Protein AF-A0A699XAB6-F1 (afdb_monomer_lite)

Secondary structure (DSSP, 8-state):
-HHHHHHHSTT-------S---SS-GGGTT--HHHHHHHHHHHHHHHHHHHHHH-TTPPP-----THHHHHTT--

Radius of gyration: 13.82 Å; chains: 1; bounding box: 28×23×37 Å

Structure (mmCIF, N/CA/C/O backbone):
data_AF-A0A699XAB6-F1
#
_entry.id   AF-A0A699XAB6-F1
#
loop_
_atom_site.group_PDB
_atom_site.id
_atom_site.type_symbol
_atom_site.label_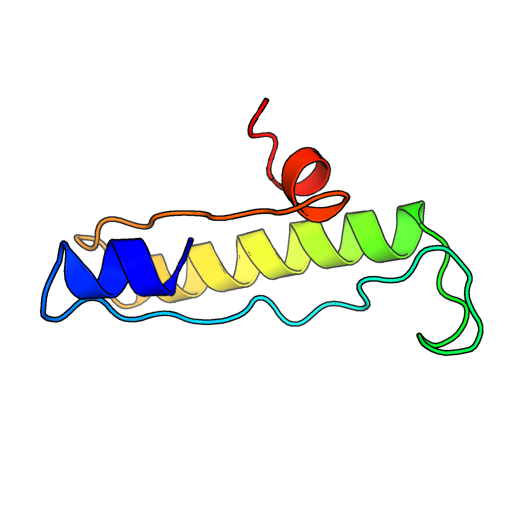atom_id
_atom_site.label_alt_id
_atom_site.label_comp_id
_atom_site.label_asym_id
_atom_site.label_entity_id
_atom_site.label_seq_id
_atom_site.pdbx_PDB_ins_code
_atom_site.Cartn_x
_atom_site.Cartn_y
_atom_site.Cartn_z
_atom_site.occupancy
_atom_site.B_iso_or_equiv
_atom_site.auth_seq_id
_atom_site.auth_comp_id
_atom_site.auth_asym_id
_atom_site.auth_atom_id
_atom_site.pdbx_PDB_model_num
ATOM 1 N N . LEU A 1 1 ? 3.841 -10.685 7.918 1.00 77.12 1 LEU A N 1
ATOM 2 C CA . LEU A 1 1 ? 3.751 -9.553 8.869 1.00 77.12 1 LEU A CA 1
ATOM 3 C C . LEU A 1 1 ? 2.310 -9.124 9.144 1.00 77.12 1 LEU A C 1
ATOM 5 O O . LEU A 1 1 ? 1.923 -9.137 10.300 1.00 77.12 1 LEU A O 1
ATOM 9 N N . VAL A 1 2 ? 1.494 -8.825 8.123 1.00 83.88 2 VAL A N 1
ATOM 10 C CA . VAL A 1 2 ? 0.074 -8.439 8.311 1.00 83.88 2 VAL A CA 1
ATOM 11 C C . VAL A 1 2 ? -0.704 -9.470 9.142 1.00 83.88 2 VAL A C 1
ATOM 13 O O . VAL A 1 2 ? -1.346 -9.113 10.122 1.00 83.88 2 VAL A O 1
ATOM 16 N N . ASN A 1 3 ? -0.569 -10.763 8.823 1.00 85.25 3 ASN A N 1
ATOM 17 C CA . ASN A 1 3 ? -1.239 -11.834 9.573 1.00 85.25 3 ASN A CA 1
ATOM 18 C C . ASN A 1 3 ? -0.811 -11.901 11.048 1.00 85.25 3 ASN A C 1
ATOM 20 O O . ASN A 1 3 ? -1.630 -12.213 11.903 1.00 85.25 3 ASN A O 1
ATOM 24 N N . SER A 1 4 ? 0.446 -11.570 11.352 1.00 85.25 4 SER A N 1
ATOM 25 C CA . SER A 1 4 ? 0.953 -11.528 12.727 1.00 85.25 4 SER A CA 1
ATOM 26 C C . SER A 1 4 ? 0.312 -10.388 13.523 1.00 85.25 4 SER A C 1
ATOM 28 O O . SER A 1 4 ? -0.064 -10.592 14.670 1.00 85.25 4 SER A O 1
ATOM 30 N N . VAL A 1 5 ? 0.114 -9.217 12.902 1.00 86.12 5 VAL A N 1
ATOM 31 C CA . VAL A 1 5 ? -0.608 -8.093 13.527 1.00 86.12 5 VAL A CA 1
ATOM 32 C C . VAL A 1 5 ? -2.069 -8.462 13.769 1.00 86.12 5 VAL A C 1
ATOM 34 O O . VAL A 1 5 ? -2.578 -8.243 14.862 1.00 86.12 5 VAL A O 1
ATOM 37 N N . LYS A 1 6 ? -2.727 -9.101 12.796 1.00 86.81 6 LYS A N 1
ATOM 38 C CA . LYS A 1 6 ? -4.115 -9.557 12.960 1.00 86.81 6 LYS A CA 1
ATOM 39 C C . LYS A 1 6 ? -4.284 -10.581 14.077 1.00 86.81 6 LYS A C 1
ATOM 41 O O . LYS A 1 6 ? -5.278 -10.539 14.792 1.00 86.81 6 LYS A O 1
ATOM 46 N N . ALA A 1 7 ? -3.317 -11.484 14.228 1.00 87.88 7 ALA A N 1
ATOM 47 C CA . ALA A 1 7 ? -3.306 -12.450 15.320 1.00 87.88 7 ALA A CA 1
ATOM 48 C C . ALA A 1 7 ? -3.078 -11.780 16.689 1.00 87.88 7 ALA A C 1
ATOM 50 O O . ALA A 1 7 ? -3.675 -12.204 17.672 1.00 87.88 7 ALA A O 1
ATOM 51 N N . ALA A 1 8 ? -2.249 -10.732 16.750 1.00 89.62 8 ALA A N 1
ATOM 52 C CA . ALA A 1 8 ? -1.963 -9.994 17.982 1.00 89.62 8 ALA A CA 1
ATOM 53 C C . ALA A 1 8 ? -3.089 -9.030 18.402 1.00 89.62 8 ALA A C 1
ATOM 55 O O . ALA A 1 8 ? -3.264 -8.782 19.593 1.00 89.62 8 ALA A O 1
ATOM 56 N N . TYR A 1 9 ? -3.861 -8.505 17.445 1.00 88.19 9 TYR A N 1
ATOM 57 C CA . TYR A 1 9 ? -4.947 -7.549 17.682 1.00 88.19 9 TYR A CA 1
ATOM 58 C C . TYR A 1 9 ? -6.260 -8.049 17.058 1.00 88.19 9 TYR A C 1
ATOM 60 O O . TYR A 1 9 ? -6.584 -7.690 15.916 1.00 88.19 9 TYR A O 1
ATOM 68 N N . PRO A 1 10 ? -7.034 -8.876 17.783 1.00 85.75 10 PRO A N 1
ATOM 69 C CA . PRO A 1 10 ? -8.333 -9.357 17.324 1.00 85.75 10 PRO A CA 1
ATOM 70 C C . PRO A 1 10 ? -9.277 -8.188 17.007 1.00 85.75 10 PRO A C 1
ATOM 72 O O . PRO A 1 10 ? -9.384 -7.243 17.783 1.00 85.75 10 PRO A O 1
ATOM 75 N N . GLY A 1 11 ? -9.954 -8.241 15.856 1.00 83.06 11 GLY A N 1
ATOM 76 C CA . GLY A 1 11 ? -10.820 -7.155 15.368 1.00 83.06 11 GLY A CA 1
ATOM 77 C C . GLY A 1 11 ? -10.122 -6.128 14.467 1.00 83.06 11 GLY A C 1
ATOM 78 O O . GLY A 1 11 ? -10.780 -5.235 13.939 1.00 83.06 11 GLY A O 1
ATOM 79 N N . SER A 1 12 ? -8.814 -6.266 14.232 1.00 85.25 12 SER A N 1
ATOM 80 C CA . SER A 1 12 ? -8.106 -5.445 13.246 1.00 85.25 12 SER A CA 1
ATOM 81 C C . SER A 1 12 ? -8.476 -5.815 11.800 1.00 85.25 12 SER A C 1
ATOM 83 O O . SER A 1 12 ? -8.496 -6.985 11.399 1.00 85.25 12 SER A O 1
ATOM 85 N N . GLY A 1 13 ? -8.764 -4.786 11.000 1.00 86.19 13 GLY A N 1
ATOM 86 C CA . GLY A 1 13 ? -8.924 -4.887 9.550 1.00 86.19 13 GLY A CA 1
ATOM 87 C C . GLY A 1 13 ? -7.577 -4.839 8.825 1.00 86.19 13 GLY A C 1
ATOM 88 O O . GLY A 1 13 ? -6.578 -4.370 9.364 1.00 86.19 13 GLY A O 1
ATOM 89 N N . SER A 1 14 ? -7.541 -5.325 7.587 1.00 87.38 14 SER A N 1
ATOM 90 C CA . SER A 1 14 ? -6.359 -5.224 6.727 1.00 87.38 14 SER A CA 1
ATOM 91 C C . SER A 1 14 ? -6.784 -5.004 5.284 1.00 87.38 14 SER A C 1
ATOM 93 O O . SER A 1 14 ? -7.587 -5.785 4.774 1.00 87.38 14 SER A O 1
ATOM 95 N N . GLU A 1 15 ? -6.201 -4.008 4.627 1.00 86.56 15 GLU A N 1
ATOM 96 C CA . GLU A 1 15 ? -6.422 -3.707 3.214 1.00 86.56 15 GLU A CA 1
ATOM 97 C C . GLU A 1 15 ? -5.073 -3.642 2.491 1.00 86.56 15 GLU A C 1
ATOM 99 O O . GLU A 1 15 ? -4.087 -3.142 3.036 1.00 86.56 15 GLU A O 1
ATOM 104 N N . ALA A 1 16 ? -5.015 -4.200 1.283 1.00 88.00 16 ALA A N 1
ATOM 105 C CA . ALA A 1 16 ? -3.826 -4.130 0.446 1.00 88.00 16 ALA A CA 1
ATOM 106 C C . ALA A 1 16 ? -3.864 -2.855 -0.401 1.00 88.00 16 ALA A C 1
ATOM 108 O O . ALA A 1 16 ? -4.881 -2.544 -1.017 1.00 88.00 16 ALA A O 1
ATOM 109 N N . ILE A 1 17 ? -2.738 -2.146 -0.477 1.00 86.88 17 ILE A N 1
ATOM 110 C CA . ILE A 1 17 ? -2.604 -1.009 -1.386 1.00 86.88 17 ILE A CA 1
ATOM 111 C C . ILE A 1 17 ? -2.427 -1.541 -2.803 1.00 86.88 17 ILE A C 1
ATOM 113 O O . ILE A 1 17 ? -1.428 -2.190 -3.115 1.00 86.88 17 ILE A O 1
ATOM 117 N N . VAL A 1 18 ? -3.406 -1.261 -3.658 1.00 87.00 18 VAL A N 1
ATOM 118 C CA . VAL A 1 18 ? -3.370 -1.647 -5.068 1.00 87.00 18 VAL A CA 1
ATOM 119 C C . VAL A 1 18 ? -2.638 -0.565 -5.854 1.00 87.00 18 VAL A C 1
ATOM 121 O O . VAL A 1 18 ? -3.113 0.563 -5.973 1.00 87.00 18 VAL A O 1
ATOM 124 N N . TYR A 1 19 ? -1.472 -0.916 -6.383 1.00 85.50 19 TYR A N 1
ATOM 125 C CA . TYR A 1 19 ? -0.657 -0.070 -7.250 1.00 85.50 19 TYR A CA 1
ATOM 126 C C . TYR A 1 19 ? 0.167 -0.964 -8.199 1.00 85.50 19 TYR A C 1
ATOM 128 O O . TYR A 1 19 ? 0.217 -2.176 -7.979 1.00 85.50 19 TYR A O 1
ATOM 136 N N . PRO A 1 20 ? 0.813 -0.414 -9.244 1.00 83.94 20 PRO A N 1
ATOM 137 C CA . PRO A 1 20 ? 1.486 -1.219 -10.265 1.00 83.94 20 PRO A CA 1
ATOM 138 C C . PRO A 1 20 ? 2.554 -2.197 -9.760 1.00 83.94 20 PRO A C 1
ATOM 140 O O . PRO A 1 20 ? 2.787 -3.206 -10.419 1.00 83.94 20 PRO A O 1
ATOM 143 N N . ALA A 1 21 ? 3.210 -1.904 -8.629 1.00 85.00 21 ALA A N 1
ATOM 144 C CA . ALA A 1 21 ? 4.267 -2.732 -8.036 1.00 85.00 21 ALA A CA 1
ATOM 145 C C . ALA A 1 21 ? 5.305 -3.237 -9.057 1.00 85.00 21 ALA A C 1
ATOM 147 O O . ALA A 1 21 ? 5.771 -4.375 -8.997 1.00 85.00 21 ALA A O 1
ATOM 148 N N . CYS A 1 22 ? 5.644 -2.377 -10.016 1.00 86.81 22 CYS A N 1
ATOM 149 C CA . CYS A 1 22 ? 6.461 -2.701 -11.171 1.00 86.81 22 CYS A CA 1
ATOM 150 C C . CYS A 1 22 ? 7.824 -2.004 -11.111 1.00 86.81 22 CYS A C 1
ATOM 152 O O . CYS A 1 22 ? 8.003 -0.978 -10.448 1.00 86.81 22 CYS A O 1
ATOM 154 N N . GLY A 1 23 ? 8.799 -2.578 -11.808 1.00 84.50 23 GLY A N 1
ATOM 155 C CA . GLY A 1 23 ? 10.145 -2.040 -11.987 1.00 84.50 23 GLY A CA 1
ATOM 156 C C . GLY A 1 23 ? 10.606 -2.077 -13.445 1.00 84.50 23 GLY A C 1
ATOM 157 O O . GLY A 1 23 ? 11.804 -2.137 -13.694 1.00 84.50 23 GLY A O 1
ATOM 158 N N . GLY A 1 24 ? 9.674 -2.073 -14.402 1.0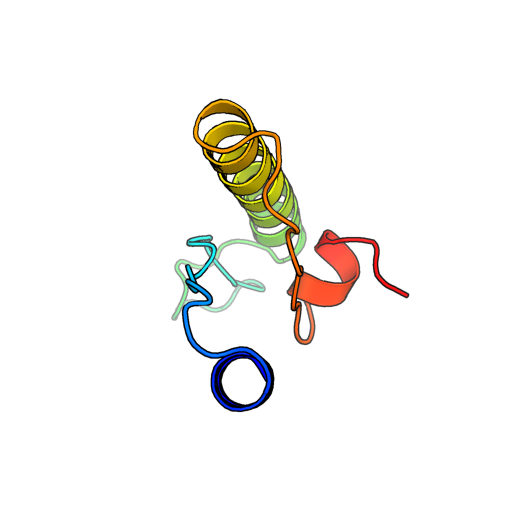0 83.56 24 GLY A N 1
ATOM 159 C CA . GLY A 1 24 ? 9.939 -2.164 -15.842 1.00 83.56 24 GLY A CA 1
ATOM 160 C C . GLY A 1 24 ? 9.745 -3.560 -16.442 1.00 83.56 24 GLY A C 1
ATOM 161 O O . GLY A 1 24 ? 9.954 -3.747 -17.637 1.00 83.56 24 GLY A O 1
ATOM 162 N N . GLN A 1 25 ? 9.328 -4.553 -15.654 1.00 86.31 25 GLN A N 1
ATOM 163 C CA . GLN A 1 25 ? 9.066 -5.899 -16.158 1.00 86.31 25 GLN A CA 1
ATOM 164 C C . GLN A 1 25 ? 7.771 -5.939 -16.983 1.00 86.31 25 GLN A C 1
ATOM 166 O O . GLN A 1 25 ? 6.745 -5.375 -16.600 1.00 86.31 25 GLN A O 1
ATOM 171 N N . ALA A 1 26 ? 7.779 -6.694 -18.084 1.00 86.19 26 ALA A N 1
ATOM 172 C CA . ALA A 1 26 ? 6.591 -6.881 -18.922 1.00 86.19 26 ALA A CA 1
ATOM 173 C C . ALA A 1 26 ? 5.409 -7.507 -18.154 1.00 86.19 26 ALA A C 1
ATOM 175 O O . ALA A 1 26 ? 4.258 -7.162 -18.406 1.00 86.19 26 ALA A O 1
ATOM 176 N N . ALA A 1 27 ? 5.691 -8.363 -17.164 1.00 86.94 27 ALA A N 1
ATOM 177 C CA . ALA A 1 27 ? 4.680 -9.037 -16.344 1.00 86.94 27 ALA A CA 1
ATOM 178 C C . ALA A 1 27 ? 3.793 -8.083 -15.516 1.00 86.94 27 ALA A C 1
ATOM 180 O O . ALA A 1 27 ? 2.703 -8.470 -15.109 1.00 86.94 27 ALA A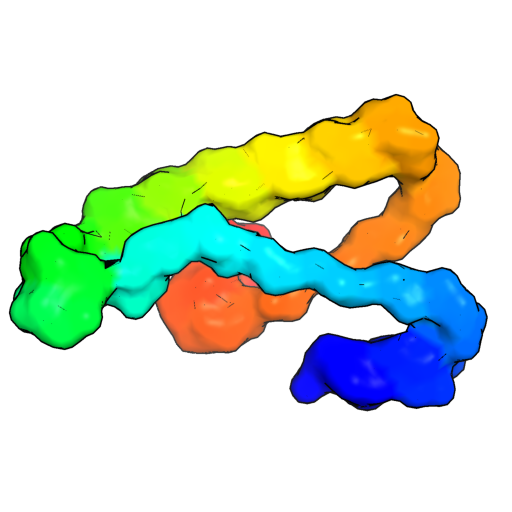 O 1
ATOM 181 N N . CYS A 1 28 ? 4.243 -6.849 -15.276 1.00 81.31 28 CYS A N 1
ATOM 182 C CA . CYS A 1 28 ? 3.518 -5.820 -14.525 1.00 81.31 28 CYS A CA 1
ATOM 183 C C . CYS A 1 28 ? 3.188 -4.584 -15.384 1.00 81.31 28 CYS A C 1
ATOM 185 O O . CYS A 1 28 ? 2.981 -3.489 -14.864 1.00 81.31 28 CYS A O 1
ATOM 187 N N . GLY A 1 29 ? 3.142 -4.756 -16.712 1.00 85.19 29 GLY A N 1
ATOM 188 C CA . GLY A 1 29 ? 2.771 -3.704 -17.663 1.00 85.19 29 GLY A CA 1
ATOM 189 C C . GLY A 1 29 ? 3.925 -2.807 -18.117 1.00 85.19 29 GLY A C 1
ATOM 190 O O . GLY A 1 29 ? 3.678 -1.792 -18.758 1.00 85.19 29 GLY A O 1
ATOM 191 N N . GLY A 1 30 ? 5.179 -3.151 -17.798 1.00 88.06 30 GLY A N 1
ATOM 192 C CA . GLY A 1 30 ? 6.358 -2.403 -18.252 1.00 88.06 30 GLY A CA 1
ATOM 193 C C . GLY A 1 30 ? 6.518 -1.019 -17.614 1.00 88.06 30 GLY A C 1
ATOM 194 O O . GLY A 1 30 ? 7.297 -0.203 -18.099 1.00 88.06 30 GLY A O 1
ATOM 195 N N . ILE A 1 31 ? 5.794 -0.735 -16.528 1.00 88.00 31 ILE A N 1
ATOM 196 C CA . ILE A 1 31 ? 5.859 0.551 -15.828 1.00 88.00 31 ILE A CA 1
ATOM 197 C C . ILE A 1 31 ? 7.211 0.671 -15.122 1.00 88.00 31 ILE A C 1
ATOM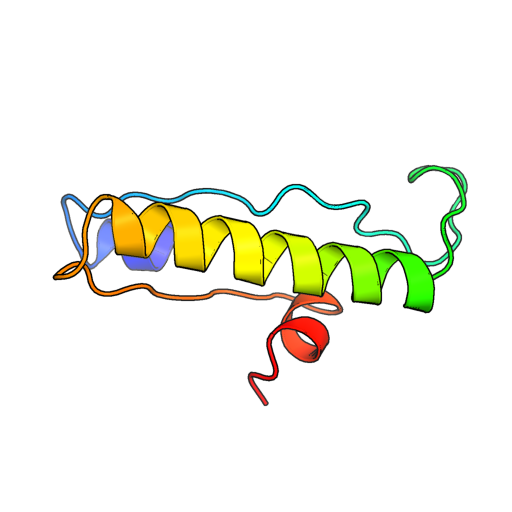 199 O O . ILE A 1 31 ? 7.599 -0.219 -14.363 1.00 88.00 31 ILE A O 1
ATOM 203 N N . SER A 1 32 ? 7.921 1.777 -15.358 1.00 87.19 32 SER A N 1
ATOM 204 C CA . SER A 1 32 ? 9.215 2.038 -14.721 1.00 87.19 32 SER A CA 1
ATOM 205 C C . SER A 1 32 ? 9.102 2.061 -13.196 1.00 87.19 32 SER A C 1
ATOM 207 O O . SER A 1 32 ? 8.056 2.400 -12.638 1.00 87.19 32 SER A O 1
ATOM 209 N N . TYR A 1 33 ? 10.205 1.731 -12.523 1.00 84.00 33 TYR A N 1
ATOM 210 C CA . TYR A 1 33 ? 10.276 1.738 -11.062 1.00 84.00 33 TYR A CA 1
ATOM 211 C C . TYR A 1 33 ? 9.799 3.072 -10.472 1.00 84.00 33 TYR A C 1
ATOM 213 O O . TYR A 1 33 ? 8.949 3.062 -9.588 1.00 84.00 33 TYR A O 1
ATOM 221 N N . ASP A 1 34 ? 10.261 4.202 -11.013 1.00 84.44 34 ASP A N 1
ATOM 222 C CA . ASP A 1 34 ? 9.912 5.540 -10.513 1.00 84.44 34 ASP A CA 1
ATOM 223 C C . ASP A 1 34 ? 8.429 5.885 -10.707 1.00 84.44 34 ASP A C 1
ATOM 225 O O . ASP A 1 34 ? 7.791 6.454 -9.819 1.00 84.44 34 ASP A O 1
ATOM 229 N N . ASN A 1 35 ? 7.838 5.487 -11.839 1.00 86.12 35 ASN A N 1
ATOM 230 C CA . ASN A 1 35 ? 6.409 5.696 -12.077 1.00 86.12 35 ASN A CA 1
ATOM 231 C C . ASN A 1 35 ? 5.554 4.803 -11.178 1.00 86.12 35 ASN A C 1
ATOM 233 O O . ASN A 1 35 ? 4.548 5.259 -10.634 1.00 86.12 35 ASN A O 1
ATOM 237 N N . SER A 1 36 ? 5.952 3.541 -11.004 1.00 86.62 36 SER A N 1
ATOM 238 C CA . SER A 1 36 ? 5.302 2.621 -10.070 1.00 86.62 36 SER A CA 1
ATOM 239 C C . SER A 1 36 ? 5.405 3.141 -8.636 1.00 86.62 36 SER A C 1
ATOM 241 O O . SER A 1 36 ? 4.421 3.131 -7.901 1.00 86.62 36 SER A O 1
ATOM 243 N N . ALA A 1 37 ? 6.574 3.658 -8.263 1.00 84.81 37 ALA A N 1
ATOM 244 C CA . ALA A 1 37 ? 6.854 4.255 -6.970 1.00 84.81 37 ALA A CA 1
ATOM 245 C C . ALA A 1 37 ? 5.938 5.450 -6.682 1.00 84.81 37 ALA A C 1
ATOM 247 O O . ALA A 1 37 ? 5.215 5.449 -5.687 1.00 84.81 37 ALA A O 1
ATOM 248 N N . SER A 1 38 ? 5.907 6.431 -7.584 1.00 85.94 38 SER A N 1
ATOM 249 C CA . SER A 1 38 ? 5.063 7.622 -7.452 1.00 85.94 38 SER A CA 1
ATOM 250 C C . SER A 1 38 ? 3.575 7.267 -7.329 1.00 85.94 38 SER A C 1
ATOM 252 O O . SER A 1 38 ? 2.882 7.752 -6.429 1.00 85.94 38 SER A O 1
ATOM 254 N N . GLN A 1 39 ? 3.092 6.344 -8.169 1.00 87.88 39 GLN A N 1
ATOM 255 C CA . GLN A 1 39 ? 1.711 5.856 -8.107 1.00 87.88 39 GLN A CA 1
ATOM 256 C C . GLN A 1 39 ? 1.420 5.102 -6.806 1.00 87.88 39 GLN A C 1
ATOM 258 O O . GLN A 1 39 ? 0.345 5.267 -6.230 1.00 87.88 39 GLN A O 1
ATOM 263 N N . GLY A 1 40 ? 2.375 4.309 -6.318 1.00 87.38 40 GLY A N 1
ATOM 264 C CA . GLY A 1 40 ? 2.277 3.614 -5.040 1.00 87.38 40 GLY A CA 1
ATOM 265 C C . GLY A 1 40 ? 2.138 4.581 -3.870 1.00 87.38 40 GLY A C 1
ATOM 266 O O . GLY A 1 40 ? 1.217 4.431 -3.071 1.00 87.38 40 GLY A O 1
ATOM 267 N N . THR A 1 41 ? 2.971 5.622 -3.803 1.00 87.25 41 THR A N 1
ATOM 268 C CA . THR A 1 41 ? 2.877 6.654 -2.759 1.00 87.25 41 THR A CA 1
ATOM 269 C C . THR A 1 41 ? 1.519 7.356 -2.786 1.00 87.25 41 THR A C 1
ATOM 271 O O . THR A 1 41 ? 0.869 7.482 -1.747 1.00 87.25 41 THR A O 1
ATOM 274 N N . ALA A 1 42 ? 1.034 7.752 -3.967 1.00 88.31 42 ALA A N 1
ATOM 275 C CA . ALA A 1 42 ? -0.283 8.372 -4.105 1.00 88.31 42 ALA A CA 1
ATOM 276 C C . ALA A 1 42 ? -1.424 7.430 -3.670 1.00 88.31 42 ALA A C 1
ATOM 278 O O . ALA A 1 42 ? -2.369 7.864 -3.006 1.00 88.31 42 ALA A O 1
ATOM 279 N N . ALA A 1 43 ? -1.326 6.138 -3.998 1.00 89.50 43 ALA A N 1
ATOM 280 C CA . ALA A 1 43 ? -2.301 5.129 -3.595 1.00 89.50 43 ALA A CA 1
ATOM 281 C C . ALA A 1 43 ? -2.322 4.919 -2.072 1.00 89.50 43 ALA A C 1
ATOM 283 O O . ALA A 1 43 ? -3.405 4.867 -1.487 1.00 89.50 43 ALA A O 1
ATOM 284 N N . VAL A 1 44 ? -1.151 4.869 -1.422 1.00 89.12 44 VAL A N 1
ATOM 285 C CA . VAL A 1 44 ? -1.039 4.799 0.046 1.00 89.12 44 VAL A CA 1
ATOM 286 C C . VAL A 1 44 ? -1.719 6.005 0.685 1.00 89.12 44 VAL A C 1
ATOM 288 O O . VAL A 1 44 ? -2.588 5.828 1.536 1.00 89.12 44 VAL A O 1
ATOM 291 N N . VAL A 1 45 ? -1.365 7.224 0.259 1.00 89.69 45 VAL A N 1
ATOM 292 C CA . VAL A 1 45 ? -1.942 8.460 0.811 1.00 89.69 45 VAL A CA 1
ATOM 293 C C . VAL A 1 45 ? -3.459 8.446 0.663 1.00 89.69 45 VAL A C 1
ATOM 295 O O . VAL A 1 45 ? -4.173 8.640 1.643 1.00 89.69 45 VAL A O 1
ATOM 298 N N . LYS A 1 46 ? -3.970 8.130 -0.531 1.00 90.38 46 LYS A N 1
ATOM 299 C CA . LYS A 1 46 ? -5.412 8.061 -0.783 1.00 90.38 46 LYS A CA 1
ATOM 300 C C . LYS A 1 46 ? -6.113 7.057 0.134 1.00 90.38 46 LYS A C 1
ATOM 302 O O . LYS A 1 46 ? -7.155 7.390 0.694 1.00 90.38 46 LYS A O 1
ATOM 307 N N . ALA A 1 47 ? -5.562 5.854 0.291 1.00 89.50 47 ALA A N 1
ATOM 308 C CA . ALA A 1 47 ? -6.153 4.814 1.129 1.00 89.50 47 ALA A CA 1
ATOM 309 C C . ALA A 1 47 ? -6.158 5.215 2.610 1.00 89.50 47 ALA A C 1
ATOM 311 O O . ALA A 1 47 ? -7.199 5.156 3.262 1.00 89.50 47 ALA A O 1
ATOM 312 N N . VAL A 1 48 ? -5.024 5.698 3.125 1.00 89.56 48 VAL A N 1
ATOM 313 C CA . VAL A 1 48 ? -4.888 6.135 4.521 1.00 89.56 48 VAL A CA 1
ATOM 314 C C . VAL A 1 48 ? -5.809 7.316 4.813 1.00 89.56 48 VAL A C 1
ATOM 316 O O . VAL A 1 48 ? -6.533 7.290 5.805 1.00 89.56 48 VAL A O 1
ATOM 319 N N . THR A 1 49 ? -5.845 8.328 3.943 1.00 90.62 49 THR A N 1
ATOM 320 C CA . THR A 1 49 ? -6.722 9.493 4.115 1.00 90.62 49 THR A CA 1
ATOM 321 C C . THR A 1 49 ? -8.195 9.096 4.071 1.00 90.62 49 THR A C 1
ATOM 323 O O . THR A 1 49 ? -8.952 9.510 4.947 1.00 90.62 49 THR A O 1
ATOM 326 N N . ALA A 1 50 ? -8.610 8.267 3.110 1.00 90.81 50 ALA A N 1
ATOM 327 C CA . ALA A 1 50 ? -9.995 7.810 3.014 1.00 90.81 50 ALA A CA 1
ATOM 328 C C . ALA A 1 50 ? -10.409 6.960 4.226 1.00 90.81 50 ALA A C 1
ATOM 330 O O . ALA A 1 50 ? -11.536 7.078 4.710 1.00 90.81 50 ALA A O 1
ATOM 331 N N . TYR A 1 51 ? -9.507 6.119 4.737 1.00 89.81 51 TYR A N 1
ATOM 332 C CA . TYR A 1 51 ? -9.773 5.306 5.919 1.00 89.81 51 TYR A CA 1
ATOM 333 C C . TYR A 1 51 ? -9.845 6.160 7.190 1.00 89.81 51 TYR A C 1
ATOM 335 O O . TYR A 1 51 ? -10.773 6.005 7.981 1.00 89.81 51 TYR A O 1
ATOM 343 N N . ASN A 1 52 ? -8.936 7.125 7.349 1.00 90.81 52 ASN A N 1
ATOM 344 C CA . ASN A 1 52 ? -8.950 8.065 8.469 1.00 90.81 52 ASN A CA 1
ATOM 345 C C . ASN A 1 52 ? -10.204 8.956 8.466 1.00 90.81 52 ASN A C 1
ATOM 347 O O . ASN A 1 52 ? -10.765 9.239 9.515 1.00 90.81 52 ASN A O 1
ATOM 351 N N . GLN A 1 53 ? -10.702 9.359 7.293 1.00 92.62 53 GLN A N 1
ATOM 352 C CA . GLN A 1 53 ? -11.964 10.102 7.189 1.00 92.62 53 GLN A CA 1
ATOM 353 C C . GLN A 1 53 ? -13.175 9.279 7.640 1.00 92.62 53 GLN A C 1
ATOM 355 O O . GLN A 1 53 ? -14.095 9.824 8.242 1.00 92.62 53 GLN A O 1
ATOM 360 N N . LYS A 1 54 ? -13.183 7.971 7.361 1.00 91.12 54 LYS A N 1
ATOM 361 C CA . LYS A 1 54 ? -14.253 7.064 7.801 1.00 91.12 54 LYS A CA 1
ATOM 362 C C . LYS A 1 54 ? -14.155 6.740 9.291 1.00 91.12 54 LYS A C 1
ATOM 364 O O . LYS A 1 54 ? -15.176 6.663 9.966 1.00 91.12 54 LYS A O 1
ATOM 369 N N . CYS A 1 55 ? -12.937 6.551 9.791 1.00 90.00 55 CYS A N 1
ATOM 370 C CA . CYS A 1 55 ? -12.669 6.079 11.144 1.00 90.00 55 CYS A CA 1
ATOM 371 C C . CYS A 1 55 ? -11.518 6.880 11.791 1.00 90.00 55 CYS A C 1
ATOM 373 O O . CYS A 1 55 ? -10.429 6.332 11.974 1.00 90.00 55 CYS A O 1
ATOM 375 N N . PRO A 1 56 ? -11.741 8.147 12.189 1.00 89.81 56 PRO A N 1
ATOM 376 C CA . PRO A 1 56 ? -10.670 9.069 12.601 1.00 89.81 56 PRO A CA 1
ATOM 377 C C . PRO A 1 56 ? -9.934 8.666 13.883 1.00 89.81 56 PRO A C 1
ATOM 379 O O . PRO A 1 56 ? -8.816 9.103 14.122 1.00 89.81 56 PRO A O 1
ATOM 382 N N . ASN A 1 57 ? -10.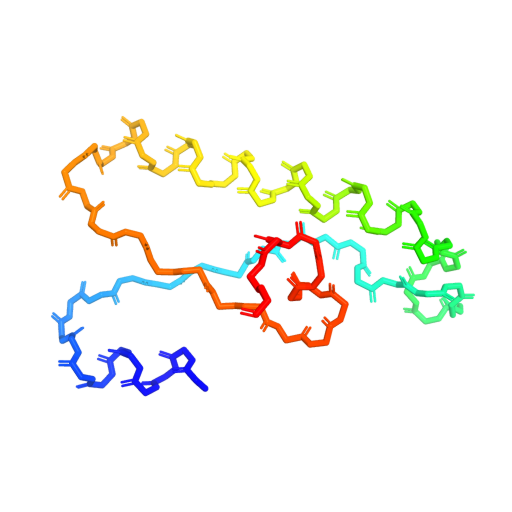546 7.810 14.704 1.00 90.56 57 ASN A N 1
ATOM 383 C CA . ASN A 1 57 ? -9.949 7.315 15.947 1.00 90.56 57 ASN A CA 1
ATOM 384 C C . ASN A 1 57 ? -9.249 5.954 15.778 1.00 90.56 57 ASN A C 1
ATOM 386 O O . ASN A 1 57 ? -8.817 5.359 16.764 1.00 90.56 57 ASN A O 1
ATOM 390 N N . THR A 1 58 ? -9.180 5.407 14.558 1.00 87.88 58 THR A N 1
ATOM 391 C CA . THR A 1 58 ? -8.522 4.114 14.326 1.00 87.88 58 THR A CA 1
ATOM 392 C C . THR A 1 58 ? -7.012 4.277 14.248 1.00 87.88 58 THR A C 1
ATOM 394 O O . THR A 1 58 ? -6.502 5.151 13.556 1.00 87.88 58 THR A O 1
ATOM 397 N N . GLN A 1 59 ? -6.286 3.379 14.912 1.00 88.81 59 GLN A N 1
ATOM 398 C CA . GLN A 1 59 ? -4.839 3.277 14.758 1.00 88.81 59 GLN A CA 1
ATOM 399 C C . GLN A 1 59 ? -4.505 2.587 13.431 1.00 88.81 59 GLN A C 1
ATOM 401 O O . GLN A 1 59 ? -4.937 1.460 13.182 1.00 88.81 59 GLN A O 1
ATOM 406 N N . ILE A 1 60 ? -3.737 3.265 12.578 1.00 87.50 60 ILE A N 1
ATOM 407 C CA . ILE A 1 60 ? -3.353 2.767 11.254 1.00 87.50 60 ILE A CA 1
ATOM 408 C C . ILE A 1 60 ? -1.914 2.259 11.318 1.00 87.50 60 ILE A C 1
ATOM 410 O O . ILE A 1 60 ? -0.994 3.010 11.636 1.00 87.50 60 ILE A O 1
ATOM 414 N N . VAL A 1 61 ? -1.717 0.982 10.983 1.00 87.44 61 VAL A N 1
ATOM 415 C CA . VAL A 1 61 ? -0.389 0.369 10.860 1.00 87.44 61 VAL A CA 1
ATOM 416 C C . VAL A 1 61 ? -0.078 0.143 9.388 1.00 87.44 61 VAL A C 1
ATOM 418 O O . VAL A 1 61 ? -0.815 -0.522 8.663 1.00 87.44 61 VAL A O 1
ATOM 421 N N . LEU A 1 62 ? 1.045 0.703 8.962 1.00 85.50 62 LEU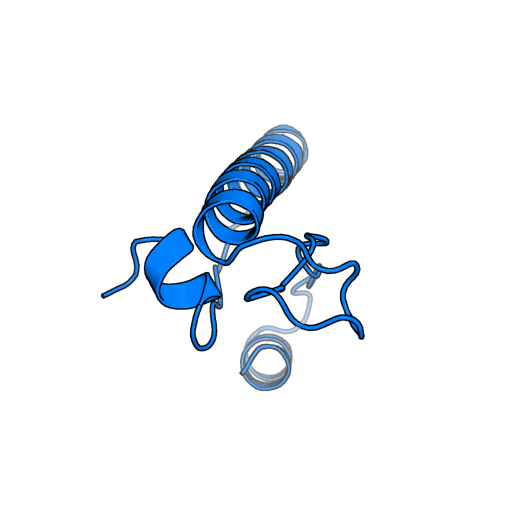 A N 1
ATOM 422 C CA . LEU A 1 62 ? 1.501 0.756 7.584 1.00 85.50 62 LEU A CA 1
ATOM 423 C C . LEU A 1 62 ? 2.650 -0.250 7.404 1.00 85.50 62 LEU A C 1
ATOM 425 O O . LEU A 1 62 ? 3.725 -0.078 7.970 1.00 85.50 62 LEU A O 1
ATOM 429 N N . ILE A 1 63 ? 2.423 -1.323 6.637 1.00 84.62 63 ILE A N 1
ATOM 430 C CA . ILE A 1 63 ? 3.408 -2.400 6.435 1.00 84.62 63 ILE A CA 1
ATOM 431 C C . ILE A 1 63 ? 3.855 -2.437 4.972 1.00 84.62 63 ILE A C 1
ATOM 433 O O . ILE A 1 63 ? 3.138 -2.940 4.110 1.00 84.62 63 ILE A O 1
ATOM 437 N N . GLY A 1 64 ? 5.068 -1.945 4.711 1.00 82.12 64 GLY A N 1
ATOM 438 C CA . GLY A 1 64 ? 5.711 -1.975 3.394 1.00 82.12 64 GLY A CA 1
ATOM 439 C C . GLY A 1 64 ? 6.857 -2.989 3.307 1.00 82.12 64 GLY A C 1
ATOM 440 O O . GLY A 1 64 ? 7.680 -3.095 4.220 1.00 82.12 64 GLY A O 1
ATOM 441 N N . TYR A 1 65 ? 6.946 -3.718 2.190 1.00 80.19 65 TYR A N 1
ATOM 442 C CA . TYR A 1 65 ? 8.056 -4.630 1.884 1.00 80.19 65 TYR A CA 1
ATOM 443 C C . TYR A 1 65 ? 8.775 -4.199 0.599 1.00 80.19 65 TYR A C 1
ATOM 445 O O . TYR A 1 65 ? 8.126 -3.823 -0.375 1.00 80.19 65 TYR A O 1
ATOM 453 N N . SER A 1 66 ? 10.111 -4.277 0.589 1.00 79.88 66 SER A N 1
ATOM 454 C CA . SER A 1 66 ? 10.958 -3.908 -0.558 1.00 79.88 66 SER A CA 1
ATOM 455 C C . SER A 1 66 ? 10.664 -2.486 -1.079 1.00 79.88 66 SER A C 1
ATOM 457 O O . SER A 1 66 ? 10.742 -1.546 -0.289 1.00 79.88 66 SER A O 1
ATOM 459 N N . GLN A 1 67 ? 10.299 -2.321 -2.359 1.00 61.34 67 GLN A N 1
ATOM 460 C CA . GLN A 1 67 ? 9.970 -1.037 -2.996 1.00 61.34 67 GLN A CA 1
ATOM 461 C C . GLN A 1 67 ? 9.025 -0.207 -2.119 1.00 61.34 67 GLN A C 1
ATOM 463 O O . GLN A 1 67 ? 9.339 0.935 -1.799 1.00 61.34 67 GLN A O 1
ATOM 468 N N . VAL A 1 68 ? 7.936 -0.812 -1.632 1.00 63.50 68 VAL A N 1
ATOM 469 C CA . VAL A 1 68 ? 6.899 -0.139 -0.834 1.00 63.50 68 VAL A CA 1
ATOM 470 C C . VAL A 1 68 ? 7.447 0.476 0.460 1.00 63.50 68 VAL A C 1
ATOM 472 O O . VAL A 1 68 ? 6.956 1.513 0.895 1.00 63.50 68 VAL A O 1
ATOM 475 N N . ARG A 1 69 ? 8.490 -0.108 1.069 1.00 60.50 69 ARG A N 1
ATOM 476 C CA . ARG A 1 69 ? 9.113 0.455 2.280 1.00 60.50 69 ARG A CA 1
ATOM 477 C C . ARG A 1 69 ? 9.743 1.821 2.002 1.00 60.50 69 ARG A C 1
ATOM 479 O O . ARG A 1 69 ? 9.546 2.748 2.781 1.00 60.50 69 ARG A O 1
ATOM 486 N N . CYS A 1 70 ? 10.448 1.942 0.877 1.00 61.97 70 CYS A N 1
ATOM 487 C CA . CYS A 1 70 ? 11.033 3.206 0.437 1.00 61.97 70 CYS A CA 1
ATOM 488 C C . CYS A 1 70 ? 9.937 4.233 0.107 1.00 61.97 70 CYS A C 1
ATOM 490 O O . CYS A 1 70 ? 10.040 5.385 0.516 1.00 61.97 70 CYS A O 1
ATOM 492 N N . LEU A 1 71 ? 8.840 3.798 -0.530 1.00 66.25 71 LEU A N 1
ATOM 493 C CA . LEU A 1 71 ? 7.697 4.670 -0.852 1.00 66.25 71 LEU A CA 1
ATOM 494 C C . LEU A 1 71 ? 7.020 5.259 0.383 1.00 66.25 71 LEU A C 1
ATOM 496 O O . LEU A 1 71 ? 6.583 6.405 0.368 1.00 66.25 71 LEU A O 1
ATOM 500 N N . MET A 1 72 ? 6.906 4.457 1.438 1.00 64.12 72 MET A N 1
ATOM 501 C CA . MET A 1 72 ? 6.203 4.823 2.664 1.00 64.12 72 MET A CA 1
ATOM 502 C C . MET A 1 72 ? 7.075 5.622 3.644 1.00 64.12 72 MET A C 1
ATOM 504 O O . MET A 1 72 ? 6.590 5.986 4.711 1.00 64.12 72 MET A O 1
ATOM 508 N N . GLY A 1 73 ? 8.344 5.892 3.306 1.00 61.69 73 GLY A N 1
ATOM 509 C CA . GLY A 1 73 ? 9.260 6.670 4.146 1.00 61.69 73 GLY A CA 1
ATOM 510 C C . GLY A 1 73 ? 9.607 6.006 5.483 1.00 61.69 73 GLY A C 1
ATOM 511 O O . GLY A 1 73 ? 10.066 6.682 6.398 1.00 61.69 73 GLY A O 1
ATOM 512 N N . VAL A 1 74 ? 9.374 4.697 5.613 1.00 52.91 74 VAL A N 1
ATOM 513 C CA . VAL A 1 74 ? 9.652 3.930 6.835 1.00 52.91 74 VAL A CA 1
ATOM 514 C C . VAL A 1 74 ? 11.056 3.337 6.700 1.00 52.91 74 VAL A C 1
ATOM 516 O O . VAL A 1 74 ? 11.220 2.243 6.160 1.00 52.91 74 VAL A O 1
ATOM 519 N N . THR A 1 75 ? 12.077 4.106 7.086 1.00 45.03 75 THR A N 1
ATOM 520 C CA . THR A 1 75 ? 13.469 3.625 7.213 1.00 45.03 75 THR A CA 1
ATOM 521 C C . THR A 1 75 ? 13.626 2.654 8.368 1.00 45.03 75 THR A C 1
ATOM 523 O O . THR A 1 75 ? 13.120 2.979 9.465 1.00 45.03 75 THR A O 1
#

Foldseek 3Di:
DVVVVCVVDPPDDDDDQDFLPDCQDVVSPRDHLVRRLVRSLVSVCVVVVVVCVVPVPDDDDDDDDDSRCVSVVPD

Organism: Tanacetum cinerariifolium (NCBI:txid118510)

Sequence (75 aa):
LVNSVKAAYPGSGSEAIVYPACGGQAACGGISYDNSASQGTAAVVKAVTAYNQKCPNTQIVLIGYSQVRCLMGVT

pLDDT: mean 83.5, std 9.44, range [45.03, 92.62]

InterPro domains:
  IPR000675 Cutinase/acetylxylan esterase [PF01083] (2-67)
  IPR029058 Alpha/Beta hydrolase fold [G3DSA:3.40.50.1820] (1-68)
  IPR029058 Alpha/Beta hydrolase fold [SSF53474] (1-67)